Protein AF-A0A455SGC1-F1 (afdb_monomer)

Radius of gyration: 16.47 Å; Cα contacts (8 Å, |Δi|>4): 218; chains: 1; bounding box: 41×34×45 Å

Sequence (126 aa):
MKSLVLRIRVDCERSQLLYSKYQHVREVLWKSLSPWRRTMTFVYDQDGTISYRAGSVVFRQLSGARAPGDAVLLLPAEISLAGVVLIADTENATRDAVQAAQKYRVVEQERRVLDEQQHIVYLRSL

Organism: NCBI:txid2490863

Structure (mmCIF, N/CA/C/O backbone):
data_AF-A0A455SGC1-F1
#
_entry.id   AF-A0A455SGC1-F1
#
loop_
_atom_site.group_PDB
_atom_site.id
_atom_site.type_symbol
_atom_site.label_atom_id
_atom_site.label_alt_id
_atom_site.label_comp_id
_atom_site.label_asym_id
_atom_site.label_entity_id
_atom_site.label_seq_id
_atom_site.pdbx_PDB_ins_code
_atom_site.Cartn_x
_atom_site.Cartn_y
_atom_site.Cartn_z
_atom_site.occupancy
_atom_site.B_iso_or_equiv
_atom_site.auth_seq_id
_atom_site.auth_comp_id
_atom_site.auth_asym_id
_atom_site.auth_atom_id
_atom_site.pdbx_PDB_model_num
ATOM 1 N N . MET A 1 1 ? -3.597 0.190 -29.490 1.00 33.69 1 MET A N 1
ATOM 2 C CA . MET A 1 1 ? -2.312 0.650 -28.916 1.00 33.69 1 MET A CA 1
ATOM 3 C C . MET A 1 1 ? -1.544 -0.563 -28.414 1.00 33.69 1 MET A C 1
ATOM 5 O O . MET A 1 1 ? -2.073 -1.288 -27.582 1.00 33.69 1 MET A O 1
ATOM 9 N N . LYS A 1 2 ? -0.361 -0.843 -28.974 1.00 29.88 2 LYS A N 1
ATOM 10 C CA . LYS A 1 2 ? 0.489 -1.974 -28.569 1.00 29.88 2 LYS A CA 1
ATOM 11 C C . LYS A 1 2 ? 1.285 -1.558 -27.326 1.00 29.88 2 LYS A C 1
ATOM 13 O O . LYS A 1 2 ? 2.068 -0.620 -27.402 1.00 29.88 2 LYS A O 1
ATOM 18 N N . SER A 1 3 ? 1.044 -2.209 -26.188 1.00 28.80 3 SER A N 1
ATOM 19 C CA . SER A 1 3 ? 1.868 -2.044 -24.986 1.00 28.80 3 SER A CA 1
ATOM 20 C C . SER A 1 3 ? 3.201 -2.755 -25.220 1.00 28.80 3 SER A C 1
ATOM 22 O O . SER A 1 3 ? 3.220 -3.957 -25.487 1.00 28.80 3 SER A O 1
ATOM 24 N N . LEU A 1 4 ? 4.303 -2.005 -25.194 1.00 26.48 4 LEU A N 1
ATOM 25 C CA . LEU A 1 4 ? 5.648 -2.551 -25.333 1.00 26.48 4 LEU A CA 1
ATOM 26 C C . LEU A 1 4 ? 6.112 -3.014 -23.947 1.00 26.48 4 LEU A C 1
ATOM 28 O O . LEU A 1 4 ? 6.580 -2.219 -23.138 1.00 26.48 4 LEU A O 1
ATOM 32 N N . VAL A 1 5 ? 5.906 -4.294 -23.647 1.00 38.53 5 VAL A N 1
ATOM 33 C CA . VAL A 1 5 ? 6.385 -4.914 -22.406 1.00 38.53 5 VAL A CA 1
ATOM 34 C C . VAL A 1 5 ? 7.755 -5.519 -22.692 1.00 38.53 5 VAL A C 1
ATOM 36 O O . VAL A 1 5 ? 7.854 -6.529 -23.389 1.00 38.53 5 VAL A O 1
ATOM 39 N N . LEU A 1 6 ? 8.811 -4.885 -22.180 1.00 31.58 6 LEU A N 1
ATOM 40 C CA . LEU A 1 6 ? 10.175 -5.399 -22.273 1.00 31.58 6 LEU A CA 1
ATOM 41 C C . LEU A 1 6 ? 10.282 -6.651 -21.383 1.00 31.58 6 LEU A C 1
ATOM 43 O O . LEU A 1 6 ? 10.131 -6.562 -20.167 1.00 31.58 6 LEU A O 1
ATOM 47 N N . ARG A 1 7 ? 10.486 -7.826 -21.987 1.00 39.12 7 ARG A N 1
ATOM 48 C CA . ARG A 1 7 ? 10.716 -9.093 -21.275 1.00 39.12 7 ARG A CA 1
ATOM 49 C C . ARG A 1 7 ? 12.199 -9.430 -21.360 1.00 39.12 7 ARG A C 1
ATOM 51 O O . ARG A 1 7 ? 12.695 -9.672 -22.455 1.00 39.12 7 ARG A O 1
ATOM 58 N N . ILE A 1 8 ? 12.886 -9.466 -20.225 1.00 44.22 8 ILE A N 1
ATOM 59 C CA . ILE A 1 8 ? 14.264 -9.955 -20.130 1.00 44.22 8 ILE A CA 1
ATOM 60 C C . ILE A 1 8 ? 14.191 -11.312 -19.425 1.00 44.22 8 ILE A C 1
ATOM 62 O O . ILE A 1 8 ? 13.795 -11.372 -18.269 1.00 44.22 8 ILE A O 1
ATOM 66 N N . ARG A 1 9 ? 14.520 -12.404 -20.126 1.00 41.28 9 ARG A N 1
ATOM 67 C CA . ARG A 1 9 ? 14.802 -13.705 -19.497 1.00 41.28 9 ARG A CA 1
ATOM 68 C C . ARG A 1 9 ? 16.298 -13.773 -19.220 1.00 41.28 9 ARG A C 1
ATOM 70 O O . ARG A 1 9 ? 17.088 -13.499 -20.121 1.00 41.28 9 ARG A O 1
ATOM 77 N N . VAL A 1 10 ? 16.671 -14.137 -17.999 1.00 46.78 10 VAL A N 1
ATOM 78 C CA . VAL A 1 10 ? 18.062 -14.404 -17.627 1.00 46.78 10 VAL A CA 1
ATOM 79 C C . VAL A 1 10 ? 18.174 -15.889 -17.301 1.00 46.78 10 VAL A C 1
ATOM 81 O O . VAL A 1 10 ? 17.743 -16.322 -16.237 1.00 46.78 10 VAL A O 1
ATOM 84 N N . ASP A 1 11 ? 18.732 -16.668 -18.227 1.00 44.12 11 ASP A N 1
ATOM 85 C CA . ASP A 1 11 ? 19.071 -18.070 -17.979 1.00 44.12 11 ASP A CA 1
ATOM 86 C C . ASP A 1 11 ? 20.317 -18.140 -17.076 1.00 44.12 11 ASP A C 1
ATOM 88 O O . ASP A 1 11 ? 21.364 -17.547 -17.354 1.00 44.12 11 ASP A O 1
ATOM 92 N N . CYS A 1 12 ? 20.174 -18.810 -15.933 1.00 47.00 12 CYS A N 1
ATOM 93 C CA . CYS A 1 12 ? 21.049 -18.673 -14.768 1.00 47.00 12 CYS A CA 1
ATOM 94 C C . CYS A 1 12 ? 22.187 -19.715 -14.721 1.00 47.00 12 CYS A C 1
ATOM 96 O O . CYS A 1 12 ? 22.406 -20.349 -13.695 1.00 47.00 12 CYS A O 1
ATOM 98 N N . GLU A 1 13 ? 22.937 -19.899 -15.813 1.00 50.72 13 GLU A N 1
ATOM 99 C CA . GLU A 1 13 ? 24.073 -20.851 -15.846 1.00 50.72 13 GLU A CA 1
ATOM 100 C C . GLU A 1 13 ? 25.466 -20.178 -15.788 1.00 50.72 13 GLU A C 1
ATOM 102 O O . GLU A 1 13 ? 26.493 -20.853 -15.746 1.00 50.72 13 GLU A O 1
ATOM 107 N N . ARG A 1 14 ? 25.546 -18.837 -15.720 1.00 49.94 14 ARG A N 1
ATOM 108 C CA . ARG A 1 14 ? 26.807 -18.073 -15.536 1.00 49.94 14 ARG A CA 1
ATOM 109 C C . ARG A 1 14 ? 26.664 -17.003 -14.443 1.00 49.94 14 ARG A C 1
ATOM 111 O O . ARG A 1 14 ? 26.387 -15.832 -14.699 1.00 49.94 14 ARG A O 1
ATOM 118 N N . SER A 1 15 ? 26.844 -17.429 -13.200 1.00 54.28 15 SER A N 1
ATOM 119 C CA . SER A 1 15 ? 26.058 -16.979 -12.042 1.00 54.28 15 SER A CA 1
ATOM 120 C C . SER A 1 15 ? 26.420 -15.627 -11.405 1.00 54.28 15 SER A C 1
ATOM 122 O O . SER A 1 15 ? 25.592 -15.072 -10.696 1.00 54.28 15 SER A O 1
ATOM 124 N N . GLN A 1 16 ? 27.598 -15.037 -11.638 1.00 53.81 16 GLN A N 1
ATOM 125 C CA . GLN A 1 16 ? 27.976 -13.777 -10.953 1.00 53.81 16 GLN A CA 1
ATOM 126 C C . GLN A 1 16 ? 27.849 -12.521 -11.828 1.00 53.81 16 GLN A C 1
ATOM 128 O O . GLN A 1 16 ? 27.301 -11.508 -11.390 1.00 53.81 16 GLN A O 1
ATOM 133 N N . LEU A 1 17 ? 28.282 -12.583 -13.092 1.00 54.06 17 LEU A N 1
ATOM 134 C CA . LEU A 1 17 ? 28.183 -11.446 -14.019 1.00 54.06 17 LEU A CA 1
ATOM 135 C C . LEU A 1 17 ? 26.735 -11.164 -14.442 1.00 54.06 1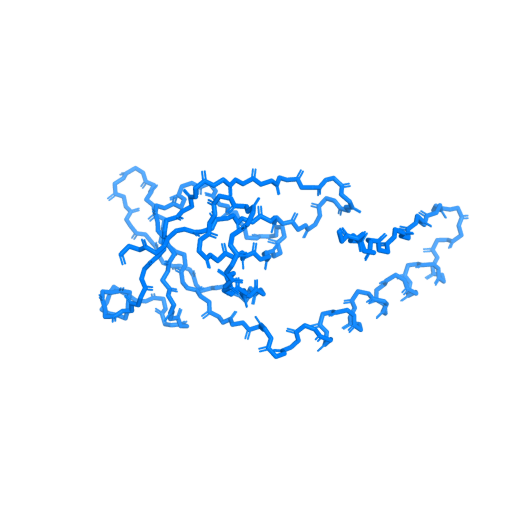7 LEU A C 1
ATOM 137 O O . LEU A 1 17 ? 26.366 -10.007 -14.636 1.00 54.06 17 LEU A O 1
ATOM 141 N N . LEU A 1 18 ? 25.906 -12.204 -14.565 1.00 60.03 18 LEU A N 1
ATOM 142 C CA . LEU A 1 18 ? 24.484 -12.056 -14.881 1.00 60.03 18 LEU A CA 1
ATOM 143 C C . LEU A 1 18 ? 23.691 -11.505 -13.692 1.00 60.03 18 LEU A C 1
ATOM 145 O O . LEU A 1 18 ? 22.840 -10.643 -13.887 1.00 60.03 18 LEU A O 1
ATOM 149 N N . TYR A 1 19 ? 24.034 -11.911 -12.466 1.00 58.66 19 TYR A N 1
ATOM 150 C CA . TYR A 1 19 ? 23.418 -11.383 -11.249 1.00 58.66 19 TYR A CA 1
ATOM 151 C C . TYR A 1 19 ? 23.715 -9.890 -11.052 1.00 58.66 19 TYR A C 1
ATOM 153 O O . TYR A 1 19 ? 22.803 -9.108 -10.799 1.00 58.66 19 TYR A O 1
ATOM 161 N N . SER A 1 20 ? 24.966 -9.460 -11.251 1.00 66.94 20 SER A N 1
ATOM 162 C CA . SER A 1 20 ? 25.332 -8.037 -11.184 1.00 66.94 20 SER A CA 1
ATOM 163 C C . SER A 1 20 ? 24.628 -7.202 -12.263 1.00 66.94 20 SER A C 1
ATOM 165 O O . SER A 1 20 ? 24.093 -6.135 -11.962 1.00 66.94 20 SER A O 1
ATOM 167 N N . LYS A 1 21 ? 24.541 -7.709 -13.502 1.00 67.62 21 LYS A N 1
ATOM 168 C CA . LYS A 1 21 ? 23.785 -7.053 -14.583 1.00 67.62 21 LYS A CA 1
ATOM 169 C C . LYS A 1 21 ? 22.294 -6.955 -14.264 1.00 67.62 21 LYS A C 1
ATOM 171 O O . LYS A 1 21 ? 21.701 -5.907 -14.495 1.00 67.62 21 LYS A O 1
ATOM 176 N N . TYR A 1 22 ? 21.703 -8.008 -13.707 1.00 65.25 22 TYR A N 1
ATOM 177 C CA . TYR A 1 22 ? 20.309 -8.011 -13.274 1.00 65.25 22 TYR A CA 1
ATOM 178 C C . TYR A 1 22 ? 20.056 -6.979 -12.167 1.00 65.25 22 TYR A C 1
ATOM 180 O O . TYR A 1 22 ? 19.155 -6.153 -12.297 1.00 65.25 22 TYR A O 1
ATOM 188 N N . GLN A 1 23 ? 20.896 -6.954 -11.128 1.00 68.50 23 GLN A N 1
ATOM 189 C CA . G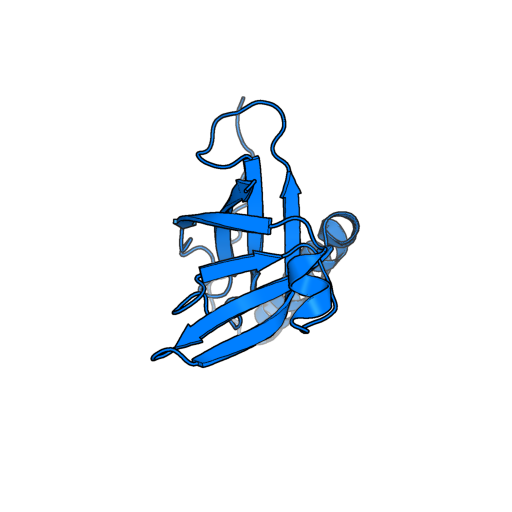LN A 1 23 ? 20.806 -5.958 -10.057 1.00 68.50 23 GLN A CA 1
ATOM 190 C C . GLN A 1 23 ? 20.943 -4.531 -10.597 1.00 68.50 23 GLN A C 1
ATOM 192 O O . GLN A 1 23 ? 20.138 -3.667 -10.258 1.00 68.50 23 GLN A O 1
ATOM 197 N N . HIS A 1 24 ? 21.888 -4.298 -11.510 1.00 72.06 24 HIS A N 1
ATOM 198 C CA . HIS A 1 24 ? 22.067 -2.999 -12.151 1.00 72.06 24 HIS A CA 1
ATOM 199 C C . HIS A 1 24 ? 20.840 -2.575 -12.974 1.00 72.06 24 HIS A C 1
ATOM 201 O O . HIS A 1 24 ? 20.371 -1.447 -12.844 1.00 72.06 24 HIS A O 1
ATOM 207 N N . VAL A 1 25 ? 20.274 -3.473 -13.788 1.00 69.75 25 VAL A N 1
ATOM 208 C CA . VAL A 1 25 ? 19.051 -3.193 -14.560 1.00 69.75 25 VAL A CA 1
ATOM 209 C C . VAL A 1 25 ? 17.877 -2.903 -13.626 1.00 69.75 25 VAL A C 1
ATOM 211 O O . VAL A 1 25 ? 17.130 -1.955 -13.863 1.00 69.75 25 VAL A O 1
ATOM 214 N N . ARG A 1 26 ? 17.742 -3.658 -12.531 1.00 69.12 26 ARG A N 1
ATOM 215 C CA . ARG A 1 26 ? 16.717 -3.438 -11.506 1.00 69.12 26 ARG A CA 1
ATOM 216 C C . ARG A 1 26 ? 16.868 -2.069 -10.844 1.00 69.12 26 ARG A C 1
ATOM 218 O O . ARG A 1 26 ? 15.881 -1.352 -10.707 1.00 69.12 26 ARG A O 1
ATOM 225 N N . GLU A 1 27 ? 18.088 -1.670 -10.497 1.00 69.69 27 GLU A N 1
ATOM 226 C CA . GLU A 1 27 ? 18.375 -0.342 -9.949 1.00 69.69 27 GLU A CA 1
ATOM 227 C C . GLU A 1 27 ? 18.082 0.781 -10.945 1.00 69.69 27 GLU A C 1
ATOM 229 O O . GLU A 1 27 ? 17.495 1.792 -10.566 1.00 69.69 27 GLU A O 1
ATOM 234 N N . VAL A 1 28 ? 18.468 0.622 -12.214 1.00 75.38 28 VAL A N 1
ATOM 235 C CA . VAL A 1 28 ? 18.202 1.608 -13.273 1.00 75.38 28 VAL A CA 1
ATOM 236 C C . VAL A 1 28 ? 16.701 1.750 -13.506 1.00 75.38 28 VAL A C 1
ATOM 238 O O . VAL A 1 28 ? 16.201 2.872 -13.562 1.00 75.38 28 VAL A O 1
ATOM 241 N N . LEU A 1 29 ? 15.964 0.638 -13.564 1.00 68.44 29 LEU A N 1
ATOM 242 C CA . LEU A 1 29 ? 14.505 0.651 -13.652 1.00 68.44 29 LEU A CA 1
ATOM 243 C C . LEU A 1 29 ? 13.895 1.355 -12.439 1.00 68.44 29 LEU A C 1
ATOM 2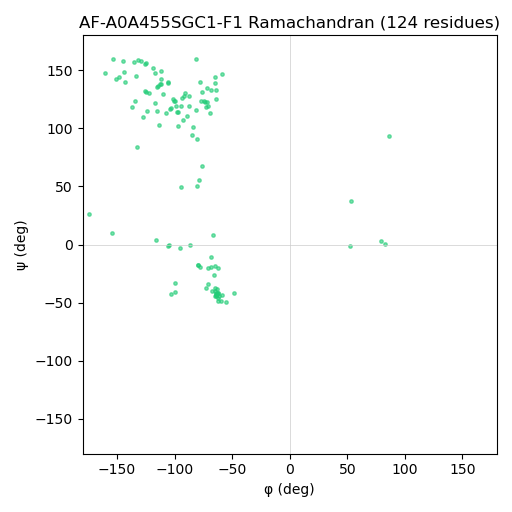45 O O . LEU A 1 29 ? 13.091 2.271 -12.603 1.00 68.44 29 LEU A O 1
ATOM 249 N N . TRP A 1 30 ? 14.327 1.011 -11.229 1.00 66.69 30 TRP A N 1
ATOM 250 C CA . TRP A 1 30 ? 13.816 1.627 -10.007 1.00 66.69 30 TRP A CA 1
ATOM 251 C C . TRP A 1 30 ? 14.116 3.132 -9.930 1.00 66.69 30 TRP A C 1
ATOM 253 O O . TRP A 1 30 ? 13.253 3.919 -9.540 1.00 66.69 30 TRP A O 1
ATOM 263 N N . LYS A 1 31 ? 15.305 3.557 -10.377 1.00 70.81 31 LYS A N 1
ATOM 264 C CA . LYS A 1 31 ? 15.672 4.975 -10.530 1.00 70.81 31 LYS A CA 1
ATOM 265 C C . LYS A 1 31 ? 14.828 5.671 -11.598 1.00 70.81 31 LYS A C 1
ATOM 267 O O . LYS A 1 31 ? 14.393 6.796 -11.377 1.00 70.81 31 LYS A O 1
ATOM 272 N N . SER A 1 32 ? 14.540 5.013 -12.721 1.00 70.12 32 SER A N 1
ATOM 273 C CA . SER A 1 32 ? 13.702 5.582 -13.789 1.00 70.12 32 SER A CA 1
ATOM 274 C C . SER A 1 32 ? 12.248 5.804 -13.355 1.00 70.12 32 SER A C 1
ATOM 276 O O . SER A 1 32 ? 11.582 6.710 -13.849 1.00 70.12 32 SER A O 1
ATOM 278 N N . LEU A 1 33 ? 11.777 5.030 -12.372 1.00 73.50 33 LEU A N 1
ATOM 279 C CA . LEU A 1 33 ? 10.452 5.177 -11.773 1.00 73.50 33 LEU A CA 1
ATOM 280 C C . LEU A 1 33 ? 10.425 6.193 -10.622 1.00 73.50 33 LEU A C 1
ATOM 282 O O . LEU A 1 33 ? 9.355 6.430 -10.072 1.00 73.50 33 LEU A O 1
ATOM 286 N N . SER A 1 34 ? 11.555 6.826 -10.277 1.00 75.38 34 SER A N 1
ATOM 287 C CA . SER A 1 34 ? 11.660 7.814 -9.190 1.00 75.38 34 SER A CA 1
ATOM 288 C C . SER A 1 34 ? 10.579 8.909 -9.216 1.00 75.38 34 SER A C 1
ATOM 290 O O . SER A 1 34 ? 10.007 9.165 -8.160 1.00 75.38 34 SER A O 1
ATOM 292 N N . PRO A 1 35 ? 10.186 9.489 -10.375 1.00 78.25 35 PRO A N 1
ATOM 293 C CA . PRO A 1 35 ? 9.113 10.493 -10.416 1.00 78.25 35 PRO A CA 1
ATOM 294 C C . PRO A 1 35 ? 7.743 9.976 -9.950 1.00 78.25 35 PRO A C 1
ATOM 296 O O . PRO A 1 35 ? 6.860 10.755 -9.606 1.00 78.25 35 PRO A O 1
ATOM 299 N N . TRP A 1 36 ? 7.564 8.658 -9.963 1.00 81.25 36 TRP A N 1
ATOM 300 C CA . TRP A 1 36 ? 6.339 7.957 -9.595 1.00 81.25 36 TRP A CA 1
ATOM 301 C C . TRP A 1 36 ? 6.468 7.270 -8.234 1.00 81.25 36 TRP A C 1
ATOM 303 O O . TRP A 1 36 ? 5.521 6.632 -7.777 1.00 81.25 36 TRP A O 1
ATOM 313 N N . ARG A 1 37 ? 7.636 7.358 -7.581 1.00 84.44 37 ARG A N 1
ATOM 314 C CA . ARG A 1 37 ? 7.839 6.785 -6.253 1.00 84.44 37 ARG A CA 1
ATOM 315 C C . ARG A 1 37 ? 7.181 7.667 -5.207 1.00 84.44 37 ARG A C 1
ATOM 317 O O . ARG A 1 37 ? 7.397 8.874 -5.166 1.00 84.44 37 ARG A O 1
ATOM 324 N N . ARG A 1 38 ? 6.406 7.035 -4.337 1.00 87.19 38 ARG A N 1
ATOM 325 C CA . ARG A 1 38 ? 5.794 7.656 -3.164 1.00 87.19 38 ARG A CA 1
ATOM 326 C C . ARG A 1 38 ? 5.962 6.740 -1.965 1.00 87.19 38 ARG A C 1
ATOM 328 O O . ARG A 1 38 ? 6.160 5.535 -2.121 1.00 87.19 38 ARG A O 1
ATOM 335 N N . THR A 1 39 ? 5.896 7.312 -0.775 1.00 91.12 39 THR A N 1
ATOM 336 C CA . THR A 1 39 ? 5.736 6.539 0.454 1.00 91.12 39 THR A CA 1
ATOM 337 C C . THR A 1 39 ? 4.267 6.600 0.822 1.00 91.12 39 THR A C 1
ATOM 339 O O . THR A 1 39 ? 3.728 7.684 1.015 1.00 91.12 39 THR A O 1
ATOM 342 N N . MET A 1 40 ? 3.621 5.441 0.868 1.00 92.94 40 MET A N 1
ATOM 343 C CA . MET A 1 40 ? 2.212 5.324 1.234 1.00 92.94 40 MET A CA 1
ATOM 344 C C . MET A 1 40 ? 2.080 4.459 2.480 1.00 92.94 40 MET A C 1
ATOM 346 O O . MET A 1 40 ? 2.907 3.577 2.726 1.00 92.94 40 MET A O 1
ATOM 350 N N . THR A 1 41 ? 1.031 4.703 3.258 1.00 94.94 41 THR A N 1
ATOM 351 C CA . THR A 1 41 ? 0.765 3.970 4.494 1.00 94.94 41 THR A CA 1
ATOM 352 C C . THR A 1 41 ? -0.292 2.906 4.252 1.00 94.94 41 THR A C 1
ATOM 354 O O . THR A 1 41 ? -1.406 3.194 3.822 1.00 94.94 41 THR A O 1
ATOM 357 N N . PHE A 1 42 ? 0.059 1.667 4.561 1.00 94.31 42 PHE A N 1
ATOM 358 C CA . PHE A 1 42 ? -0.819 0.510 4.545 1.00 94.31 42 PHE A CA 1
ATOM 359 C C . PHE A 1 42 ? -1.430 0.346 5.931 1.00 94.31 42 PHE A C 1
ATOM 361 O O . PHE A 1 42 ? -0.705 0.314 6.930 1.00 94.31 42 PHE A O 1
ATOM 368 N N . VAL A 1 43 ? -2.753 0.247 5.987 1.00 94.69 43 VAL A N 1
ATOM 369 C CA . VAL A 1 43 ? -3.475 -0.048 7.223 1.00 94.69 43 VAL A CA 1
ATOM 370 C C . VAL A 1 43 ? -3.826 -1.519 7.218 1.00 94.69 43 VAL A C 1
ATOM 372 O O . VAL A 1 43 ? -4.489 -2.000 6.295 1.00 94.69 43 VAL A O 1
ATOM 375 N N . TYR A 1 44 ? -3.389 -2.210 8.258 1.00 94.25 44 TYR A N 1
ATOM 376 C CA . TYR A 1 44 ? -3.676 -3.615 8.471 1.00 94.25 44 TYR A CA 1
ATOM 377 C C . TYR A 1 44 ? -4.713 -3.757 9.573 1.00 94.25 44 TYR A C 1
ATOM 379 O O . TYR A 1 44 ? -4.621 -3.068 10.588 1.00 94.25 44 TYR A O 1
ATOM 387 N N . ASP A 1 45 ? -5.650 -4.672 9.375 1.00 93.06 45 ASP A N 1
ATOM 388 C CA . ASP A 1 45 ? -6.525 -5.183 10.424 1.00 93.06 45 ASP A CA 1
ATOM 389 C C . ASP A 1 45 ? -6.213 -6.668 10.615 1.00 93.06 45 ASP A C 1
ATOM 391 O O . ASP A 1 45 ? -6.352 -7.473 9.689 1.00 93.06 45 ASP A O 1
ATOM 395 N N . GLN A 1 46 ? -5.705 -7.005 11.796 1.00 91.44 46 GLN A N 1
ATOM 396 C CA . GLN A 1 46 ? -5.398 -8.371 12.198 1.00 91.44 46 GLN A CA 1
ATOM 397 C C . GLN A 1 46 ? -6.091 -8.622 13.531 1.00 91.44 46 GLN A C 1
ATOM 399 O O . GLN A 1 46 ? -5.727 -8.030 14.548 1.00 91.44 46 GLN A O 1
ATOM 404 N N . ASP A 1 47 ? -7.127 -9.459 13.498 1.00 89.31 47 ASP A N 1
ATOM 405 C CA . ASP A 1 47 ? -7.914 -9.854 14.668 1.00 89.31 47 ASP A CA 1
ATOM 406 C C . ASP A 1 47 ? -8.456 -8.658 15.483 1.00 89.31 47 ASP A C 1
ATOM 408 O O . ASP A 1 47 ? -8.495 -8.682 16.713 1.00 89.31 47 ASP A O 1
ATOM 412 N N . GLY A 1 48 ? -8.859 -7.579 14.797 1.00 88.62 48 GLY A N 1
ATOM 413 C CA . GLY A 1 48 ? -9.397 -6.360 15.410 1.00 88.62 48 GLY A CA 1
ATOM 414 C C . GLY A 1 48 ? -8.333 -5.379 15.909 1.00 88.62 48 GLY A C 1
ATOM 415 O O . GLY A 1 48 ? -8.672 -4.318 16.440 1.00 88.62 48 GLY A O 1
ATOM 416 N N . THR A 1 49 ? -7.048 -5.698 15.734 1.00 92.44 49 THR A N 1
ATOM 417 C CA . THR A 1 49 ? -5.944 -4.776 16.005 1.00 92.44 49 THR A CA 1
ATOM 418 C C . THR A 1 49 ? -5.538 -4.060 14.724 1.00 92.44 49 THR A C 1
ATOM 420 O O . THR A 1 49 ? -5.081 -4.673 13.758 1.00 92.44 49 THR A O 1
ATOM 423 N N . ILE A 1 50 ? -5.657 -2.731 14.743 1.00 94.81 50 ILE A N 1
ATOM 424 C CA . ILE A 1 50 ? -5.253 -1.880 13.625 1.00 94.81 50 ILE A CA 1
ATOM 425 C C . ILE A 1 50 ? -3.774 -1.523 13.761 1.00 94.81 50 ILE A C 1
ATOM 427 O O . ILE A 1 50 ? -3.349 -0.982 14.783 1.00 94.81 50 ILE A O 1
ATOM 431 N N . SER A 1 51 ? -3.003 -1.755 12.701 1.00 94.31 51 SER A N 1
ATOM 432 C CA . SER A 1 51 ? -1.609 -1.316 12.604 1.00 94.31 51 SER A CA 1
ATOM 433 C C . SER A 1 51 ? -1.337 -0.570 11.299 1.00 94.31 51 SER A C 1
ATOM 435 O O . SER A 1 51 ? -2.071 -0.691 10.317 1.00 94.31 51 SER A O 1
ATOM 437 N N . TYR A 1 52 ? -0.280 0.242 11.303 1.00 94.25 52 TYR A N 1
ATOM 438 C CA . TYR A 1 52 ? 0.076 1.134 10.204 1.00 94.25 52 TYR A CA 1
ATOM 439 C C . TYR A 1 52 ? 1.512 0.863 9.782 1.00 94.25 52 TYR A C 1
ATOM 441 O O . TYR A 1 52 ? 2.412 0.825 10.622 1.00 94.25 52 TYR A O 1
ATOM 449 N N . ARG A 1 53 ? 1.747 0.712 8.480 1.00 93.56 53 ARG A N 1
ATOM 450 C CA . ARG A 1 53 ? 3.099 0.540 7.945 1.00 93.56 53 ARG A CA 1
ATOM 451 C C . ARG A 1 53 ? 3.297 1.418 6.726 1.00 93.56 53 ARG A C 1
ATOM 453 O O . ARG A 1 53 ? 2.565 1.291 5.752 1.00 93.56 53 ARG A O 1
ATOM 460 N N . ALA A 1 54 ? 4.309 2.274 6.764 1.00 92.50 54 ALA A N 1
ATOM 461 C CA . ALA A 1 54 ? 4.734 3.025 5.593 1.00 92.50 54 ALA A CA 1
ATOM 462 C C . ALA A 1 54 ? 5.571 2.131 4.665 1.00 92.50 54 ALA A C 1
ATOM 464 O O . ALA A 1 54 ? 6.400 1.340 5.124 1.00 92.50 54 ALA A O 1
ATOM 465 N N . GLY A 1 55 ? 5.363 2.259 3.357 1.00 89.75 55 GLY A N 1
ATOM 466 C CA . GLY A 1 55 ? 6.107 1.522 2.343 1.00 89.75 55 GLY A CA 1
ATOM 467 C C . GLY A 1 55 ? 6.369 2.365 1.103 1.00 89.75 55 GLY A C 1
ATOM 468 O O . GLY A 1 55 ? 5.503 3.117 0.653 1.00 89.75 55 GLY A O 1
ATOM 469 N N . SER A 1 56 ? 7.574 2.232 0.542 1.00 87.75 56 SER A N 1
ATOM 470 C CA . SER A 1 56 ? 7.915 2.862 -0.734 1.00 87.75 56 SER A CA 1
ATOM 471 C C . SER A 1 56 ? 7.295 2.064 -1.874 1.00 87.75 56 SER A C 1
ATOM 473 O O . SER A 1 56 ? 7.544 0.869 -2.029 1.00 87.75 56 SER A O 1
ATOM 475 N N . VAL A 1 57 ? 6.498 2.750 -2.675 1.00 87.50 57 VAL A N 1
ATOM 476 C CA . VAL A 1 57 ? 5.714 2.196 -3.774 1.00 87.50 57 VAL A CA 1
ATOM 477 C C . VAL A 1 57 ? 5.911 3.049 -5.012 1.00 87.50 57 VAL A C 1
ATOM 479 O O . VAL A 1 57 ? 6.279 4.220 -4.925 1.00 87.50 57 VAL A O 1
ATOM 482 N N . VAL A 1 58 ? 5.643 2.477 -6.176 1.00 87.56 58 VAL A N 1
ATOM 483 C CA . VAL A 1 58 ? 5.468 3.243 -7.407 1.00 87.56 58 VAL A CA 1
ATOM 484 C C . VAL A 1 58 ? 3.970 3.415 -7.621 1.00 87.56 58 VAL A C 1
ATOM 486 O O . VAL A 1 58 ? 3.246 2.441 -7.818 1.00 87.56 58 VAL A O 1
ATOM 489 N N . PHE A 1 59 ? 3.506 4.657 -7.543 1.00 85.81 59 PHE A N 1
ATOM 490 C CA . PHE A 1 59 ? 2.102 5.027 -7.647 1.00 85.81 59 PHE A CA 1
ATOM 491 C C . PHE A 1 59 ? 1.851 5.773 -8.953 1.00 85.81 59 PHE A C 1
ATOM 493 O O . PHE A 1 59 ? 2.534 6.746 -9.282 1.00 85.81 59 PHE A O 1
ATOM 500 N N . ARG A 1 60 ? 0.837 5.333 -9.695 1.00 84.12 60 ARG A N 1
ATOM 501 C CA . ARG A 1 60 ? 0.417 5.981 -10.932 1.00 84.12 60 ARG A CA 1
ATOM 502 C C . ARG A 1 60 ? -1.095 6.062 -11.004 1.00 84.12 60 ARG A C 1
ATOM 504 O O . ARG A 1 60 ? -1.767 5.041 -11.100 1.00 84.12 60 ARG A O 1
ATOM 511 N N . GLN A 1 61 ? -1.617 7.280 -11.048 1.00 79.56 61 GLN A N 1
ATOM 512 C CA . GLN A 1 61 ? -3.026 7.515 -11.335 1.00 79.56 61 GLN A CA 1
ATOM 513 C C . GLN A 1 61 ? -3.311 7.224 -12.817 1.00 79.56 61 GLN A C 1
ATOM 515 O O . GLN A 1 61 ? -2.536 7.607 -13.699 1.00 79.56 61 GLN A O 1
ATOM 520 N N . LEU A 1 62 ? -4.396 6.505 -13.093 1.00 75.88 62 LEU A N 1
ATOM 521 C CA . LEU A 1 62 ? -4.833 6.162 -14.440 1.00 75.88 62 LEU A CA 1
ATOM 522 C C . LEU A 1 62 ? -5.908 7.155 -14.889 1.00 75.88 62 LEU A C 1
ATOM 524 O O . LEU A 1 62 ? -7.073 7.041 -14.524 1.00 75.88 62 LEU A O 1
ATOM 528 N N . SER A 1 63 ? -5.531 8.126 -15.718 1.00 66.31 63 SER A N 1
ATOM 529 C CA . SER A 1 63 ? -6.486 8.964 -16.444 1.00 66.31 63 SER A CA 1
ATOM 530 C C . SER A 1 63 ? -6.860 8.291 -17.773 1.00 66.31 63 SER A C 1
ATOM 532 O O . SER A 1 63 ? -6.000 8.032 -18.611 1.00 66.31 63 SER A O 1
ATOM 534 N N . GLY A 1 64 ? -8.148 7.982 -17.967 1.00 58.16 64 GLY A N 1
ATOM 535 C CA . GLY A 1 64 ? -8.660 7.321 -19.181 1.00 58.16 64 GLY A CA 1
ATOM 536 C C . GLY A 1 64 ? -8.570 5.790 -19.116 1.00 58.16 64 GLY A C 1
ATOM 537 O O . GLY A 1 64 ? -7.549 5.187 -19.437 1.00 58.16 64 GLY A O 1
ATOM 538 N N . ALA A 1 65 ? -9.657 5.159 -18.672 1.00 48.47 65 ALA A N 1
ATOM 539 C CA . ALA A 1 65 ? -9.707 3.773 -18.210 1.00 48.47 65 ALA A CA 1
ATOM 540 C C . ALA A 1 65 ? -9.420 2.683 -19.265 1.00 48.47 65 ALA A C 1
ATOM 542 O O . ALA A 1 65 ? -9.910 2.726 -20.395 1.00 48.47 65 ALA A O 1
ATOM 543 N N . ARG A 1 66 ? -8.748 1.610 -18.815 1.00 50.44 66 ARG A N 1
ATOM 544 C CA . ARG A 1 66 ? -9.010 0.225 -19.272 1.00 50.44 66 ARG A CA 1
ATOM 545 C C . ARG A 1 66 ? -8.630 -0.878 -18.266 1.00 50.44 66 ARG A C 1
ATOM 547 O O . ARG A 1 66 ? -8.660 -2.047 -18.631 1.00 50.44 66 ARG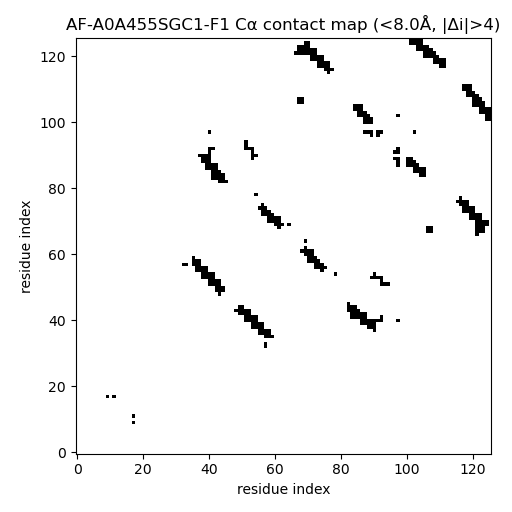 A O 1
ATOM 554 N N . ALA A 1 67 ? -8.295 -0.520 -17.026 1.00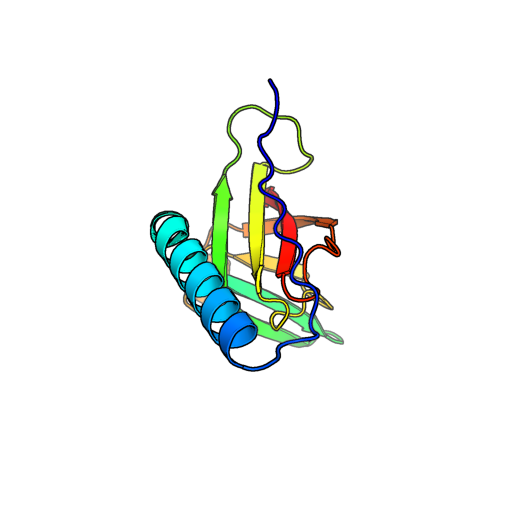 54.12 67 ALA A N 1
ATOM 555 C CA . ALA A 1 67 ? -8.032 -1.446 -15.921 1.00 54.12 67 ALA A CA 1
ATOM 556 C C . ALA A 1 67 ? -8.933 -1.079 -14.721 1.00 54.12 67 ALA A C 1
ATOM 558 O O . ALA A 1 67 ? -9.359 0.077 -14.650 1.00 54.12 67 ALA A O 1
ATOM 559 N N . PRO A 1 68 ? -9.261 -2.006 -13.802 1.00 51.91 68 PRO A N 1
ATOM 560 C CA . PRO A 1 68 ? -10.284 -1.799 -12.772 1.00 51.91 68 PRO A CA 1
ATOM 561 C C . PRO A 1 68 ? -9.776 -0.997 -11.557 1.00 51.91 68 PRO A C 1
ATOM 563 O O . PRO A 1 68 ? -9.981 -1.381 -10.408 1.00 51.91 68 PRO A O 1
ATOM 566 N N . GLY A 1 69 ? -9.148 0.155 -11.799 1.00 61.41 69 GLY A N 1
ATOM 567 C CA . GLY A 1 69 ? -8.705 1.079 -10.757 1.00 61.41 69 GLY A CA 1
ATOM 568 C C . GLY A 1 69 ? -8.466 2.496 -11.278 1.00 61.41 69 GLY A C 1
ATOM 569 O O . GLY A 1 69 ? -8.040 2.679 -12.418 1.00 61.41 69 GLY A O 1
ATOM 570 N N . ASP A 1 70 ? -8.716 3.489 -10.422 1.00 76.44 70 ASP A N 1
ATOM 571 C CA . ASP A 1 70 ? -8.354 4.898 -10.645 1.00 76.44 70 ASP A CA 1
ATOM 572 C C . ASP A 1 70 ? -6.834 5.096 -10.553 1.00 76.44 70 ASP A C 1
ATOM 574 O O . ASP A 1 70 ? -6.284 6.075 -11.061 1.00 76.44 70 ASP A O 1
ATOM 578 N N . ALA A 1 71 ? -6.136 4.159 -9.905 1.00 81.56 71 ALA A N 1
ATOM 579 C CA . ALA A 1 71 ? -4.689 4.143 -9.798 1.00 81.56 71 ALA A CA 1
ATOM 580 C C . ALA A 1 71 ? -4.120 2.719 -9.823 1.00 81.56 71 ALA A C 1
ATOM 582 O O . ALA A 1 71 ? -4.79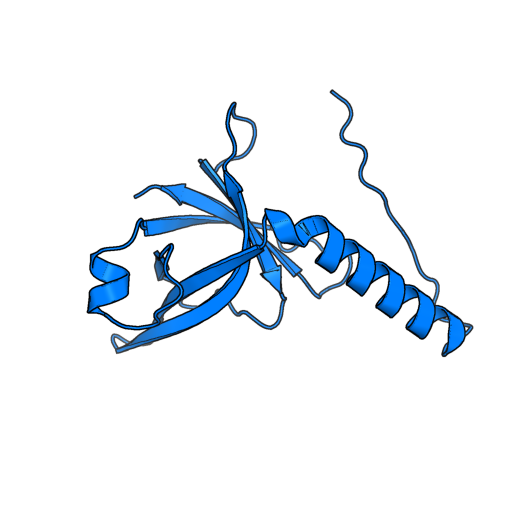6 1.736 -9.516 1.00 81.56 71 ALA A O 1
ATOM 583 N N . VAL A 1 72 ? -2.843 2.628 -10.183 1.00 84.12 72 VAL A N 1
ATOM 584 C CA . VAL A 1 72 ? -2.023 1.421 -10.110 1.00 84.12 72 VAL A CA 1
ATOM 585 C C . VAL A 1 72 ? -0.906 1.657 -9.115 1.00 84.12 72 VAL A C 1
ATOM 587 O O . VAL A 1 72 ? -0.233 2.690 -9.133 1.00 84.12 72 VAL A O 1
ATOM 590 N N . LEU A 1 73 ? -0.700 0.654 -8.279 1.00 85.06 73 LEU A N 1
ATOM 591 C CA . LEU A 1 73 ? 0.355 0.586 -7.297 1.00 85.06 73 LEU A CA 1
ATOM 592 C C . LEU A 1 73 ? 1.261 -0.590 -7.656 1.00 85.06 73 LEU A C 1
ATOM 594 O O . LEU A 1 73 ? 0.811 -1.731 -7.746 1.00 85.06 73 LEU A O 1
ATOM 598 N N . LEU A 1 74 ? 2.540 -0.311 -7.862 1.00 84.38 74 LEU A N 1
ATOM 599 C CA . LEU A 1 74 ? 3.576 -1.327 -7.945 1.00 84.38 74 LEU A CA 1
ATOM 600 C C . LEU A 1 74 ? 4.335 -1.317 -6.619 1.00 84.38 74 LEU A C 1
ATOM 602 O O . LEU A 1 74 ? 4.946 -0.310 -6.251 1.00 84.38 74 LEU A O 1
ATOM 606 N N . LEU A 1 75 ? 4.274 -2.434 -5.903 1.00 81.69 75 LEU A N 1
ATOM 607 C CA . LEU A 1 75 ? 4.921 -2.601 -4.605 1.00 81.69 75 LEU A CA 1
ATOM 608 C C . LEU A 1 75 ? 5.995 -3.702 -4.650 1.00 81.69 75 LEU A C 1
ATOM 610 O O . LEU A 1 75 ? 5.837 -4.685 -5.384 1.00 81.69 75 LEU A O 1
ATOM 614 N N . PRO A 1 76 ? 7.074 -3.558 -3.861 1.00 76.88 76 PRO A N 1
ATOM 615 C CA . PRO A 1 76 ? 8.030 -4.634 -3.610 1.00 76.88 76 PRO A CA 1
ATOM 616 C C . PRO A 1 76 ? 7.348 -5.862 -2.979 1.00 76.88 76 PRO A C 1
ATOM 618 O O . PRO A 1 76 ? 6.408 -5.703 -2.199 1.00 76.88 76 PRO A O 1
ATOM 621 N N . ALA A 1 77 ? 7.807 -7.081 -3.284 1.00 74.12 77 ALA A N 1
ATOM 622 C CA . ALA A 1 77 ? 7.228 -8.318 -2.736 1.00 74.12 77 ALA A CA 1
ATOM 623 C C . ALA A 1 77 ? 7.389 -8.466 -1.217 1.00 74.12 77 ALA A C 1
ATOM 625 O O . ALA A 1 77 ? 6.666 -9.244 -0.600 1.00 74.12 77 ALA A O 1
ATOM 626 N N . GLU A 1 78 ? 8.304 -7.725 -0.593 1.00 79.12 78 GLU A N 1
ATOM 627 C CA . GLU A 1 78 ? 8.453 -7.705 0.864 1.00 79.12 78 GLU A CA 1
ATOM 628 C C . GLU A 1 78 ? 7.256 -7.033 1.558 1.00 79.12 78 GLU A C 1
ATOM 630 O O . GLU A 1 78 ? 7.029 -7.229 2.758 1.00 79.12 78 GLU A O 1
ATOM 635 N N . ILE A 1 79 ? 6.480 -6.230 0.820 1.00 79.88 79 ILE A N 1
ATOM 636 C CA . ILE A 1 79 ? 5.246 -5.632 1.320 1.00 79.88 79 ILE A CA 1
ATOM 637 C C . ILE A 1 79 ? 4.113 -6.643 1.151 1.00 79.88 79 ILE A C 1
ATOM 639 O O . ILE A 1 79 ? 3.534 -6.800 0.077 1.00 79.88 79 ILE A O 1
ATOM 643 N N . SER A 1 80 ? 3.767 -7.305 2.253 1.00 82.75 80 SER A N 1
ATOM 644 C CA . SER A 1 80 ? 2.580 -8.153 2.306 1.00 82.75 80 SER A CA 1
ATOM 645 C C . SER A 1 80 ? 1.311 -7.308 2.231 1.00 82.75 80 SER A C 1
ATOM 647 O O . SER A 1 80 ? 1.160 -6.329 2.963 1.00 82.75 80 SER A O 1
ATOM 649 N N . LEU A 1 81 ? 0.379 -7.730 1.378 1.00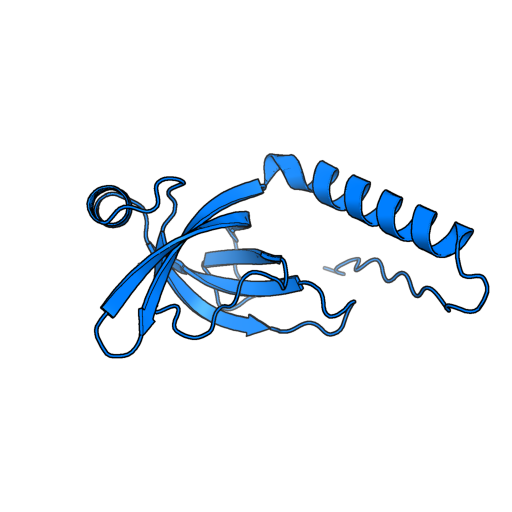 84.38 81 LEU A N 1
ATOM 650 C CA . LEU A 1 81 ? -0.975 -7.174 1.301 1.00 84.38 81 LEU A CA 1
ATOM 651 C C . LEU A 1 81 ? -1.988 -7.975 2.128 1.00 84.38 81 LEU A C 1
ATOM 653 O O . LEU A 1 81 ? -3.154 -7.594 2.213 1.00 84.38 81 LEU A O 1
ATOM 657 N N . ALA A 1 82 ? -1.564 -9.081 2.747 1.00 86.44 82 ALA A N 1
ATOM 658 C CA . ALA A 1 82 ? -2.435 -9.871 3.606 1.00 86.44 82 ALA A CA 1
ATOM 659 C C . ALA A 1 82 ? -2.855 -9.046 4.832 1.00 86.44 82 ALA A C 1
ATOM 661 O O . ALA A 1 82 ? -2.008 -8.522 5.555 1.00 86.44 82 ALA A O 1
ATOM 662 N N . GLY A 1 83 ? -4.166 -8.927 5.048 1.00 85.00 83 GLY A N 1
ATOM 663 C CA . GLY A 1 83 ? -4.741 -8.120 6.127 1.00 85.00 83 GLY A CA 1
ATOM 664 C C . GLY A 1 83 ? -4.792 -6.615 5.846 1.00 85.00 83 GLY A C 1
ATOM 665 O O . GLY A 1 83 ? -5.217 -5.870 6.722 1.00 85.00 83 GLY A O 1
ATOM 666 N N . VAL A 1 84 ? -4.391 -6.141 4.658 1.00 90.44 84 VAL A N 1
ATOM 667 C CA . VAL A 1 84 ? -4.541 -4.721 4.297 1.00 90.44 84 VAL A CA 1
ATOM 668 C C . VAL A 1 84 ? -6.013 -4.403 4.055 1.00 90.44 84 VAL A C 1
ATOM 670 O O . VAL A 1 84 ? -6.645 -4.982 3.173 1.00 90.44 84 VAL A O 1
ATOM 673 N N . VAL A 1 85 ? -6.539 -3.433 4.800 1.00 91.62 85 VAL A N 1
ATOM 674 C CA . VAL A 1 85 ? -7.927 -2.964 4.665 1.00 91.62 85 VAL A CA 1
ATOM 675 C C . VAL A 1 85 ? -8.034 -1.677 3.853 1.00 91.62 85 VAL A C 1
ATOM 677 O O . VAL A 1 85 ? -9.002 -1.490 3.114 1.00 91.62 85 VAL A O 1
ATOM 680 N N . LEU A 1 86 ? -7.032 -0.799 3.944 1.00 92.56 86 LEU A N 1
ATOM 681 C CA . LEU A 1 86 ? -6.953 0.431 3.157 1.00 92.56 86 LEU A CA 1
ATOM 682 C C . LEU A 1 86 ? -5.501 0.883 2.970 1.00 92.56 86 LEU A C 1
ATOM 684 O O . LEU A 1 86 ? -4.609 0.519 3.739 1.00 92.56 86 LEU A O 1
ATOM 688 N N . ILE A 1 87 ? -5.283 1.714 1.956 1.00 93.00 87 ILE A N 1
ATOM 689 C CA . ILE A 1 87 ? -3.996 2.355 1.674 1.00 93.00 87 ILE A CA 1
ATOM 690 C C . ILE A 1 87 ? -4.209 3.867 1.673 1.00 93.00 87 ILE A C 1
ATOM 692 O O . ILE A 1 87 ? -5.127 4.358 1.022 1.00 93.00 87 ILE A O 1
ATOM 696 N N . ALA A 1 88 ? -3.380 4.604 2.402 1.00 93.69 88 ALA A N 1
ATOM 697 C CA . ALA A 1 88 ? -3.462 6.052 2.543 1.00 93.69 88 ALA A CA 1
ATOM 698 C C . ALA A 1 88 ? -2.265 6.747 1.872 1.00 93.69 88 ALA A C 1
ATOM 700 O O . ALA A 1 88 ? -1.124 6.300 2.018 1.00 93.69 88 ALA A O 1
ATOM 701 N N . ASP A 1 89 ? -2.519 7.853 1.162 1.00 92.06 89 ASP A N 1
ATOM 702 C CA . ASP A 1 89 ? -1.490 8.713 0.547 1.00 92.06 89 ASP A CA 1
ATOM 703 C C . ASP A 1 89 ? -0.811 9.589 1.604 1.00 92.06 89 ASP A C 1
ATOM 705 O O . ASP A 1 89 ? -1.022 10.797 1.692 1.00 92.06 89 ASP A O 1
ATOM 709 N N . THR A 1 90 ? -0.061 8.945 2.491 1.00 93.62 90 THR A N 1
ATOM 710 C CA . THR A 1 90 ? 0.746 9.607 3.511 1.00 93.62 90 THR A CA 1
ATOM 711 C C . THR A 1 90 ? 1.958 8.759 3.853 1.00 93.62 90 THR A C 1
ATOM 713 O O . THR A 1 90 ? 1.880 7.529 3.923 1.00 93.62 90 THR A O 1
ATOM 716 N N . GLU A 1 91 ? 3.081 9.424 4.094 1.00 93.81 91 GLU A N 1
ATOM 717 C CA . GLU A 1 91 ? 4.312 8.793 4.567 1.00 93.81 91 GLU A CA 1
ATOM 718 C C . GLU A 1 91 ? 4.294 8.512 6.076 1.00 93.81 91 GLU A C 1
ATOM 720 O O . GLU A 1 91 ? 5.061 7.683 6.564 1.00 93.81 91 GLU A O 1
ATOM 725 N N . ASN A 1 92 ? 3.390 9.168 6.809 1.00 94.50 92 ASN A N 1
ATOM 726 C CA . ASN A 1 92 ? 3.300 9.069 8.258 1.00 94.50 92 ASN A CA 1
ATOM 727 C C . ASN A 1 92 ? 2.367 7.924 8.664 1.00 94.50 92 ASN A C 1
ATOM 729 O O . ASN A 1 92 ? 1.147 8.015 8.526 1.00 94.50 92 ASN A O 1
ATOM 733 N N . ALA A 1 93 ? 2.947 6.864 9.228 1.00 93.44 93 ALA A N 1
ATOM 734 C CA . ALA A 1 93 ? 2.228 5.678 9.689 1.00 93.44 93 ALA A CA 1
ATOM 735 C C . ALA A 1 93 ? 1.535 5.891 11.052 1.00 93.44 93 ALA A C 1
ATOM 737 O O . ALA A 1 93 ? 1.774 5.158 12.010 1.00 93.44 93 ALA A O 1
ATOM 738 N N . THR A 1 94 ? 0.687 6.915 11.155 1.00 94.25 94 THR A N 1
ATOM 739 C CA . THR A 1 94 ? -0.097 7.222 12.360 1.00 94.25 94 THR A CA 1
ATOM 740 C C . THR A 1 94 ? -1.583 7.307 12.036 1.00 94.25 94 THR A C 1
ATOM 742 O O . THR A 1 94 ? -1.979 7.584 10.903 1.00 94.25 94 THR A O 1
ATOM 745 N N . ARG A 1 95 ? -2.425 7.095 13.053 1.00 94.00 95 ARG A N 1
ATOM 746 C CA . ARG A 1 95 ? -3.885 7.174 12.914 1.00 94.00 95 ARG A CA 1
ATOM 747 C C . ARG A 1 95 ? -4.333 8.520 12.340 1.00 94.00 95 ARG A C 1
ATOM 749 O O . ARG A 1 95 ? -5.099 8.541 11.381 1.00 94.00 95 ARG A O 1
ATOM 756 N N . ASP A 1 96 ? -3.843 9.619 12.903 1.00 94.88 96 ASP A N 1
ATOM 757 C CA . ASP A 1 96 ? -4.291 10.967 12.538 1.00 94.88 96 ASP A CA 1
ATOM 758 C C . ASP A 1 96 ? -3.871 11.331 11.107 1.00 94.88 96 ASP A C 1
ATOM 760 O O . ASP A 1 96 ? -4.667 11.865 10.333 1.00 94.88 96 ASP A O 1
ATOM 764 N N . ALA A 1 97 ? -2.650 10.953 10.709 1.00 93.06 97 ALA A N 1
ATOM 765 C CA . ALA A 1 97 ? -2.170 11.154 9.346 1.00 93.06 97 ALA A CA 1
ATOM 766 C C . ALA A 1 97 ? -2.989 10.348 8.328 1.00 93.06 97 ALA A C 1
ATOM 768 O O . ALA A 1 97 ? -3.357 10.868 7.276 1.00 93.06 97 ALA A O 1
ATOM 769 N N . VAL A 1 98 ? -3.323 9.096 8.651 1.00 93.94 98 VAL A N 1
ATOM 770 C CA . VAL A 1 98 ? -4.175 8.248 7.807 1.00 93.94 98 VAL A CA 1
ATOM 771 C C . VAL A 1 98 ? -5.593 8.809 7.692 1.00 93.94 98 VAL A C 1
ATOM 773 O O . VAL A 1 98 ? -6.195 8.743 6.620 1.00 93.94 98 VAL A O 1
ATOM 776 N N . GLN A 1 99 ? -6.143 9.379 8.766 1.00 93.56 99 GLN A N 1
ATOM 777 C CA . GLN A 1 99 ? -7.476 9.983 8.742 1.00 93.56 99 GLN A CA 1
ATOM 778 C C . GLN A 1 99 ? -7.550 11.192 7.806 1.00 93.56 99 GLN A C 1
ATOM 780 O O . GLN A 1 99 ? -8.518 11.290 7.047 1.00 93.56 99 GLN A O 1
ATOM 785 N N . ALA A 1 100 ? -6.533 12.055 7.819 1.00 92.62 100 ALA A N 1
ATOM 786 C CA . ALA A 1 100 ? -6.467 13.257 6.988 1.00 92.62 100 ALA A CA 1
ATOM 787 C C . ALA A 1 100 ? -6.072 12.992 5.520 1.00 92.62 100 ALA A C 1
ATOM 789 O O . ALA A 1 100 ? -6.315 13.836 4.659 1.00 92.62 100 ALA A O 1
ATOM 790 N N . ALA A 1 101 ? -5.466 11.841 5.222 1.00 92.44 101 ALA A N 1
ATOM 791 C CA . ALA A 1 101 ? -4.973 11.512 3.888 1.00 92.44 101 ALA A CA 1
ATOM 792 C C . ALA A 1 101 ? -6.065 10.998 2.931 1.00 92.44 101 ALA A C 1
ATOM 794 O O . ALA A 1 101 ? -7.105 10.468 3.351 1.00 92.44 101 ALA A O 1
ATOM 795 N N . GLN A 1 102 ? -5.776 11.092 1.624 1.00 91.06 102 GLN A N 1
ATOM 796 C CA . GLN A 1 102 ? -6.550 10.424 0.577 1.00 91.06 102 GLN A CA 1
ATOM 797 C C . GLN A 1 102 ? -6.422 8.911 0.744 1.00 91.06 102 GLN A C 1
ATOM 799 O O . GLN A 1 102 ? -5.321 8.387 0.929 1.00 91.06 102 GLN A O 1
ATOM 804 N N . LYS A 1 103 ? -7.552 8.208 0.678 1.00 91.38 103 LYS A N 1
ATOM 805 C CA . LYS A 1 103 ? -7.621 6.769 0.933 1.00 91.38 103 LYS A CA 1
ATOM 806 C C . LYS A 1 103 ? -7.946 6.028 -0.350 1.00 91.38 103 LYS A C 1
ATOM 808 O O . LYS A 1 103 ? -8.663 6.525 -1.218 1.00 91.38 103 LYS A O 1
ATOM 813 N N . TYR A 1 104 ? -7.435 4.814 -0.426 1.00 90.62 104 TYR A N 1
ATOM 814 C CA . TYR A 1 104 ? -7.643 3.907 -1.530 1.00 90.62 104 TYR A CA 1
ATOM 815 C C . TYR A 1 104 ? -7.992 2.523 -1.013 1.00 90.62 104 TYR A C 1
ATOM 817 O O . TYR A 1 104 ? -7.459 2.053 -0.002 1.00 90.62 104 TYR A O 1
ATOM 825 N N . ARG A 1 105 ? -8.856 1.847 -1.761 1.00 88.31 105 ARG A N 1
ATOM 826 C CA . ARG A 1 105 ? -9.180 0.440 -1.567 1.00 88.31 105 ARG A CA 1
ATOM 827 C C . ARG A 1 105 ? -8.521 -0.398 -2.652 1.00 88.31 105 ARG A C 1
ATOM 829 O O . ARG A 1 105 ? -8.527 -0.020 -3.823 1.00 88.31 105 ARG A O 1
ATOM 836 N N . VAL A 1 106 ? -8.010 -1.560 -2.261 1.00 86.50 106 VAL A N 1
ATOM 837 C CA . VAL A 1 106 ? -7.542 -2.590 -3.191 1.00 86.50 106 VAL A CA 1
ATOM 838 C C . VAL A 1 106 ? -8.750 -3.220 -3.886 1.00 86.50 106 VAL A C 1
ATOM 840 O O . VAL A 1 106 ? -9.633 -3.758 -3.219 1.00 86.50 106 VAL A O 1
ATOM 843 N N . VAL A 1 107 ? -8.811 -3.113 -5.214 1.00 83.44 107 VAL A N 1
ATOM 844 C CA . VAL A 1 107 ? -9.898 -3.681 -6.034 1.00 83.44 107 VAL A CA 1
ATOM 845 C C . VAL A 1 107 ? -9.475 -4.997 -6.662 1.00 83.44 107 VAL A C 1
ATOM 847 O O . VAL A 1 107 ? -10.252 -5.944 -6.708 1.00 83.44 107 VAL A O 1
ATOM 850 N N . GLU A 1 108 ? -8.235 -5.055 -7.130 1.00 79.69 108 GLU A N 1
ATOM 851 C CA . GLU A 1 108 ? -7.667 -6.240 -7.750 1.00 79.69 108 GLU A CA 1
ATOM 852 C C . GLU A 1 108 ? -6.171 -6.296 -7.456 1.00 79.69 108 GLU A C 1
ATOM 854 O O . GLU A 1 108 ? -5.484 -5.270 -7.407 1.00 79.69 108 GLU A O 1
ATOM 859 N N . GLN A 1 109 ? -5.668 -7.511 -7.267 1.00 72.81 109 GLN A N 1
ATOM 860 C CA . GLN A 1 109 ? -4.255 -7.787 -7.086 1.00 72.81 109 GLN A CA 1
ATOM 861 C C . GLN A 1 109 ? -3.819 -8.802 -8.138 1.00 72.81 109 GLN A C 1
ATOM 863 O O . GLN A 1 109 ? -4.213 -9.966 -8.097 1.00 72.81 109 GLN A O 1
ATOM 868 N N . GLU A 1 110 ? -2.945 -8.378 -9.046 1.00 66.50 110 GLU A N 1
ATOM 869 C CA . GLU A 1 110 ? -2.246 -9.289 -9.941 1.00 66.50 110 GLU A CA 1
ATOM 870 C C . GLU A 1 110 ? -0.862 -9.593 -9.365 1.00 66.50 110 GLU A C 1
ATOM 872 O O . GLU A 1 110 ? 0.039 -8.746 -9.321 1.00 66.50 110 GLU A O 1
ATOM 877 N N . ARG A 1 111 ? -0.648 -10.852 -8.971 1.00 57.75 111 ARG A N 1
ATOM 878 C CA . ARG A 1 111 ? 0.707 -11.367 -8.764 1.00 57.75 111 ARG A CA 1
ATOM 879 C C . ARG A 1 111 ? 1.276 -11.747 -10.128 1.00 57.75 111 ARG A C 1
ATOM 881 O O . ARG A 1 111 ? 1.084 -12.865 -10.598 1.00 57.75 111 ARG A O 1
ATOM 888 N N . ARG A 1 112 ? 1.959 -10.816 -10.800 1.00 52.41 112 ARG A N 1
ATOM 889 C CA . ARG A 1 112 ? 2.670 -11.163 -12.036 1.00 52.41 112 ARG A CA 1
ATOM 890 C C . ARG A 1 112 ? 3.933 -11.957 -11.713 1.00 52.41 112 ARG A C 1
ATOM 892 O O . ARG A 1 112 ? 4.824 -11.475 -11.029 1.00 52.41 112 ARG A O 1
ATOM 899 N N . VAL A 1 113 ? 4.017 -13.150 -12.299 1.00 46.53 113 VAL A N 1
ATOM 900 C CA . VAL A 1 113 ? 5.112 -14.142 -12.204 1.00 46.53 113 VAL A CA 1
ATOM 901 C C . VAL A 1 113 ? 6.423 -13.655 -12.852 1.00 46.53 113 VAL A C 1
ATOM 903 O O . VAL A 1 113 ? 7.363 -14.420 -12.998 1.00 46.53 113 VAL A O 1
ATOM 906 N N . LEU A 1 114 ? 6.520 -12.388 -13.267 1.00 45.62 114 LEU A N 1
ATOM 907 C CA . LEU A 1 114 ? 7.658 -11.918 -14.060 1.00 45.62 114 LEU A CA 1
ATOM 908 C C . LEU A 1 114 ? 8.991 -11.880 -13.300 1.00 45.62 114 LEU A C 1
ATOM 910 O O . LEU A 1 114 ? 9.981 -11.734 -13.995 1.00 45.62 114 LEU A O 1
ATOM 914 N N . ASP A 1 115 ? 9.018 -12.041 -11.966 1.00 50.41 115 ASP A N 1
ATOM 915 C CA . ASP A 1 115 ? 10.255 -12.270 -11.181 1.00 50.41 115 ASP A CA 1
ATOM 916 C C . ASP A 1 115 ? 10.006 -12.565 -9.675 1.00 50.41 115 ASP A C 1
ATOM 918 O O . ASP A 1 115 ? 10.828 -12.220 -8.839 1.00 50.41 115 ASP A O 1
ATOM 922 N N . GLU A 1 116 ? 8.850 -13.112 -9.261 1.00 53.06 116 GLU A N 1
ATOM 923 C CA . GLU A 1 116 ? 8.473 -13.357 -7.836 1.00 53.06 116 GLU A CA 1
ATOM 924 C C . GLU A 1 116 ? 8.572 -12.160 -6.848 1.00 53.06 116 GLU A C 1
ATOM 926 O O . GLU A 1 116 ? 8.185 -12.298 -5.689 1.00 53.06 116 GLU A O 1
ATOM 931 N N . GLN A 1 117 ? 9.014 -10.976 -7.291 1.00 62.97 117 GLN A N 1
ATOM 932 C CA . GLN A 1 117 ? 9.511 -9.901 -6.422 1.00 62.97 117 GLN A CA 1
ATOM 933 C C . GLN A 1 117 ? 8.690 -8.606 -6.431 1.00 62.97 117 GLN A C 1
ATOM 935 O O . GLN A 1 117 ? 9.073 -7.642 -5.767 1.00 62.97 117 GLN A O 1
ATOM 940 N N . GLN A 1 118 ? 7.561 -8.551 -7.143 1.00 67.94 118 GLN A N 1
ATOM 941 C CA . GLN A 1 118 ? 6.694 -7.368 -7.163 1.00 67.94 118 GLN A CA 1
ATOM 942 C C . GLN A 1 118 ? 5.211 -7.741 -7.246 1.00 67.94 118 GLN A C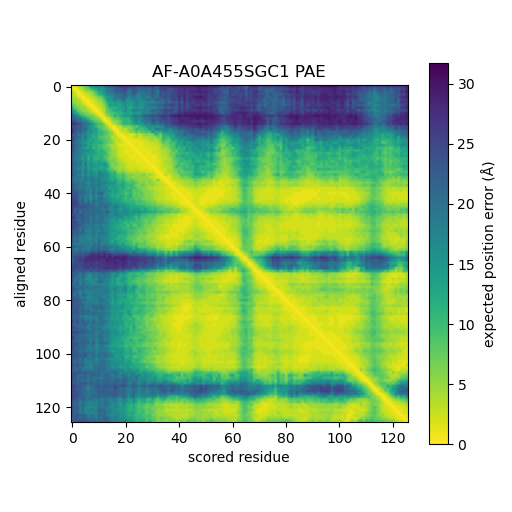 1
ATOM 944 O O . GLN A 1 118 ? 4.842 -8.728 -7.888 1.00 67.94 118 GLN A O 1
ATOM 949 N N . HIS A 1 119 ? 4.352 -6.915 -6.646 1.00 73.19 119 HIS A N 1
ATOM 950 C CA . HIS A 1 119 ? 2.903 -6.993 -6.841 1.00 73.19 119 HIS A CA 1
ATOM 951 C C . HIS A 1 119 ? 2.395 -5.767 -7.596 1.00 73.19 119 HIS A C 1
ATOM 953 O O . HIS A 1 119 ? 2.804 -4.639 -7.316 1.00 73.19 119 HIS A O 1
ATOM 959 N N . ILE A 1 120 ? 1.480 -6.004 -8.539 1.00 80.69 120 ILE A N 1
ATOM 960 C CA . ILE A 1 120 ? 0.700 -4.953 -9.189 1.00 80.69 120 ILE A CA 1
ATOM 961 C C . ILE A 1 120 ? -0.678 -4.960 -8.545 1.00 80.69 120 ILE A C 1
ATOM 963 O O . ILE A 1 120 ? -1.355 -5.989 -8.504 1.00 80.69 120 ILE A O 1
ATOM 967 N N . VAL A 1 121 ? -1.086 -3.808 -8.035 1.00 82.94 121 VAL A N 1
ATOM 968 C CA . VAL A 1 121 ? -2.365 -3.632 -7.359 1.00 82.94 121 VAL A CA 1
ATOM 969 C C . VAL A 1 121 ? -3.135 -2.510 -8.021 1.00 82.94 121 VAL A C 1
ATOM 971 O O . VAL A 1 121 ? -2.610 -1.417 -8.236 1.00 82.94 121 VAL A O 1
ATOM 974 N N . TYR A 1 122 ? -4.397 -2.784 -8.315 1.00 84.00 122 TYR A N 1
ATOM 975 C CA . TYR A 1 122 ? -5.339 -1.794 -8.801 1.00 84.00 122 TYR A CA 1
ATOM 976 C C . TYR A 1 122 ? -6.102 -1.211 -7.620 1.00 84.00 122 TYR A C 1
ATOM 978 O O . TYR A 1 122 ? -6.676 -1.929 -6.794 1.00 84.00 122 TYR A O 1
ATOM 986 N N . LEU A 1 123 ? -6.073 0.112 -7.542 1.00 84.31 123 LEU A N 1
ATOM 987 C CA . LEU A 1 123 ? -6.640 0.891 -6.459 1.00 84.31 123 LEU A CA 1
ATOM 988 C C . LEU A 1 123 ? -7.839 1.689 -6.950 1.00 84.31 123 LEU A C 1
ATOM 990 O O . LEU A 1 123 ? -7.823 2.245 -8.048 1.00 84.31 123 LEU A O 1
ATOM 994 N N . ARG A 1 124 ? -8.852 1.801 -6.096 1.00 84.06 124 ARG A N 1
ATOM 995 C CA . ARG A 1 124 ? -9.971 2.730 -6.267 1.00 84.06 124 ARG A CA 1
ATOM 996 C C . ARG A 1 124 ? -9.944 3.763 -5.162 1.00 84.06 124 ARG A C 1
ATOM 998 O O . ARG A 1 124 ? -9.712 3.409 -4.005 1.00 84.06 124 ARG A O 1
ATOM 1005 N N . SER A 1 125 ? -10.164 5.016 -5.532 1.00 84.69 125 SER A N 1
ATOM 1006 C CA . SER A 1 125 ? -10.273 6.102 -4.565 1.00 84.69 125 SER A CA 1
ATOM 1007 C C . SER A 1 125 ? -11.507 5.904 -3.685 1.00 84.69 125 SER A C 1
ATOM 1009 O O . SER A 1 125 ? -12.558 5.490 -4.179 1.00 84.69 125 SER A O 1
ATOM 1011 N N . LEU A 1 126 ? -11.364 6.180 -2.390 1.00 83.69 126 LEU A N 1
ATOM 1012 C CA . LEU A 1 126 ? -12.470 6.264 -1.433 1.00 83.69 126 LEU A CA 1
ATOM 1013 C C . LEU A 1 126 ? -12.900 7.714 -1.213 1.00 83.69 126 LEU A C 1
ATOM 1015 O O . LEU A 1 126 ? -12.044 8.613 -1.404 1.00 83.69 126 LEU A O 1
#

Secondary structure (DSSP, 8-state):
------------SSTTHHHHHHHHHHHHHHHHTGGGEEEEEEEEEETTEEEEEEEEEEEEE-SS-SSSSSEEEEEETTS--TTEEEEES-S--SHHHHHHS-EEEEEEEE--TTSSSEEEEEEEE-

Solvent-accessible surface area (backbone atoms only — not comparable to full-atom values): 7328 Å² total; per-residue (Å²): 136,87,82,86,76,88,81,83,84,79,84,83,85,57,70,64,70,52,50,53,52,49,52,50,51,50,51,52,52,56,58,72,42,47,92,35,50,44,47,30,16,40,32,32,52,57,97,86,45,77,46,57,43,56,43,73,30,36,52,44,76,52,81,80,85,91,61,83,32,51,25,40,37,41,35,51,50,88,63,75,65,81,50,55,70,38,38,21,67,28,61,54,53,45,72,69,48,44,69,76,29,60,40,29,36,82,66,44,76,48,78,52,79,86,69,80,51,45,37,43,32,24,24,33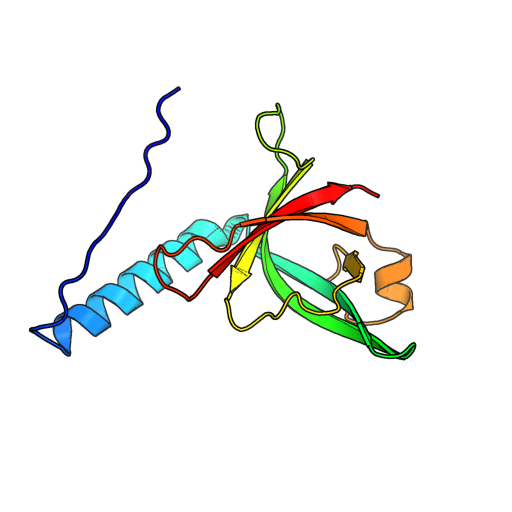,77,108

Nearest PDB structures (foldseek):
  8fny-assembly2_C  TM=2.576E-01  e=4.184E-01  Homo sapiens
  8fny-assembly1_A  TM=2.598E-01  e=4.669E-01  Homo sapiens
  8gm4-assembly1_A  TM=2.566E-01  e=6.490E-01  Homo sapiens
  8gm5-assembly1_A  TM=2.587E-01  e=6.143E-01  Homo sapiens
  7xi1-assembly1_A  TM=2.526E-01  e=5.223E+00  Pseudomonas aeruginosa

pLDDT: mean 74.86, std 18.34, range [26.48, 94.94]

Mean predicted aligned error: 10.76 Å

Foldseek 3Di:
DDDDDDADDDDCPPPDVSVVVVVVVVVVVVVVLVVQWAWKWFWFQDPNDIWIDTFIWRKDQDDDDDDPARIKIKGWLVDDCVRGAKMFRDRDRDPVRRVPTWIWGFPDKDPDPSPSTIIITGIYTD